Protein AF-A0A1A8G693-F1 (afdb_monomer_lite)

Structure (mmCIF, N/CA/C/O backbone):
data_AF-A0A1A8G693-F1
#
_entry.id   AF-A0A1A8G693-F1
#
loop_
_atom_site.group_PDB
_atom_site.id
_atom_site.type_symbol
_atom_site.label_atom_id
_atom_site.label_alt_id
_atom_site.label_comp_id
_atom_site.label_asym_id
_atom_site.label_entity_id
_atom_site.label_seq_id
_atom_site.pdbx_PDB_ins_code
_atom_site.Cartn_x
_atom_site.Cartn_y
_atom_site.Cartn_z
_atom_site.occupancy
_atom_site.B_iso_or_equiv
_atom_site.auth_seq_id
_atom_site.auth_comp_id
_atom_site.auth_asym_id
_atom_site.auth_atom_id
_atom_site.pdbx_PDB_model_num
ATOM 1 N N . GLY A 1 1 ? -16.900 8.017 17.563 1.00 50.19 1 GL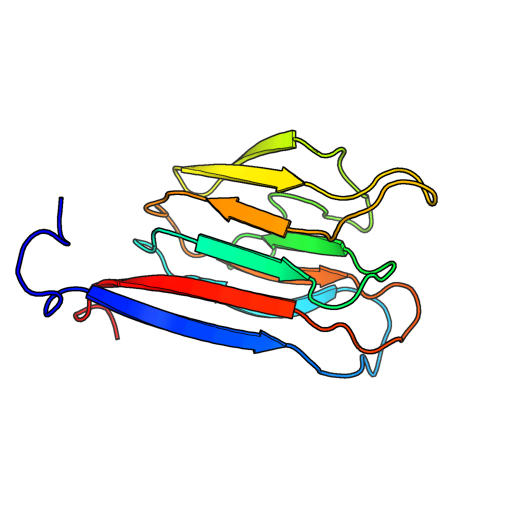Y A N 1
ATOM 2 C CA . GLY A 1 1 ? -15.432 7.900 17.548 1.00 50.19 1 GLY A CA 1
ATOM 3 C C . GLY A 1 1 ? -15.034 6.882 18.586 1.00 50.19 1 GLY A C 1
ATOM 4 O O . GLY A 1 1 ? -15.528 6.989 19.697 1.00 50.19 1 GLY A O 1
ATOM 5 N N . VAL A 1 2 ? -14.205 5.900 18.233 1.00 54.34 2 VAL A N 1
ATOM 6 C CA . VAL A 1 2 ? -13.768 4.840 19.166 1.00 54.34 2 VAL A CA 1
ATOM 7 C C . VAL A 1 2 ? -12.242 4.861 19.328 1.00 54.34 2 VAL A C 1
ATOM 9 O O . VAL A 1 2 ? -11.610 3.827 19.368 1.00 54.34 2 VAL A O 1
ATOM 12 N N . CYS A 1 3 ? -11.661 6.067 19.411 1.00 56.69 3 CYS A N 1
ATOM 13 C CA . CYS A 1 3 ? -10.331 6.333 19.989 1.00 56.69 3 CYS A CA 1
ATOM 14 C C . CYS A 1 3 ? -10.343 7.709 20.689 1.00 56.69 3 CYS A C 1
ATOM 16 O O . CYS A 1 3 ? -9.625 8.622 20.288 1.00 56.69 3 CYS A O 1
ATOM 18 N N . GLN A 1 4 ? -11.227 7.914 21.674 1.00 51.84 4 GLN A N 1
ATOM 19 C CA . GLN A 1 4 ? -11.337 9.181 22.431 1.00 51.84 4 GLN A CA 1
ATOM 20 C C . GLN A 1 4 ? -11.239 9.005 23.959 1.00 51.84 4 GLN A C 1
ATOM 22 O O . GLN A 1 4 ? -11.834 9.758 24.719 1.00 51.84 4 GLN A O 1
ATOM 27 N N . GLY A 1 5 ? -10.456 8.039 24.431 1.00 53.75 5 GLY A N 1
ATOM 28 C CA . GLY A 1 5 ? -10.089 7.927 25.843 1.00 53.75 5 GLY A CA 1
ATOM 29 C C . GLY A 1 5 ? -8.764 7.193 25.946 1.00 53.75 5 GLY A C 1
ATOM 30 O O . GLY A 1 5 ? -8.630 6.168 25.285 1.00 53.75 5 GLY A O 1
ATOM 31 N N . ASP A 1 6 ? -7.800 7.809 26.644 1.00 63.16 6 ASP A N 1
ATOM 32 C CA . ASP A 1 6 ? -6.485 7.326 27.128 1.00 63.16 6 ASP A CA 1
ATOM 33 C C . ASP A 1 6 ? -5.544 6.503 26.208 1.00 63.16 6 ASP A C 1
ATOM 35 O O . ASP A 1 6 ? -4.423 6.197 26.609 1.00 63.16 6 ASP A O 1
ATOM 39 N N . GLY A 1 7 ? -5.935 6.183 24.973 1.00 58.81 7 GLY A N 1
ATOM 40 C CA . GLY A 1 7 ? -5.161 5.340 24.059 1.00 58.81 7 GLY A CA 1
ATOM 41 C C . GLY A 1 7 ? -5.241 3.836 24.355 1.00 58.81 7 GLY A C 1
ATOM 42 O O . GLY A 1 7 ? -4.525 3.068 23.717 1.00 58.81 7 GLY A O 1
ATOM 43 N N . SER A 1 8 ? -6.096 3.382 25.281 1.00 64.06 8 SER A N 1
ATOM 44 C CA . SER A 1 8 ? -6.205 1.960 25.654 1.00 64.06 8 SER A CA 1
ATOM 45 C C . SER A 1 8 ? -6.979 1.095 24.652 1.00 64.06 8 SER A C 1
ATOM 47 O O . SER A 1 8 ? -6.670 -0.091 24.522 1.00 64.06 8 SER A O 1
ATOM 49 N N . SER A 1 9 ? -7.938 1.674 23.922 1.00 76.38 9 SER A N 1
ATOM 50 C CA . SER A 1 9 ? -8.890 0.970 23.037 1.00 76.38 9 SER A CA 1
ATOM 51 C C . SER A 1 9 ? -8.380 0.706 21.614 1.00 76.38 9 SER A C 1
ATOM 53 O O . SER A 1 9 ? -8.969 -0.088 20.879 1.00 76.38 9 SER A O 1
ATOM 55 N N . CYS A 1 10 ? -7.269 1.335 21.225 1.00 85.12 10 CYS A N 1
ATOM 56 C CA . CYS A 1 10 ? -6.736 1.297 19.866 1.00 85.12 10 CYS A CA 1
ATOM 57 C C . CYS A 1 10 ? -5.262 0.888 19.886 1.00 85.12 10 CYS A C 1
ATOM 59 O O . CYS A 1 10 ? -4.509 1.304 20.763 1.00 85.12 10 CYS A O 1
ATOM 61 N N . SER A 1 11 ? -4.832 0.094 18.908 1.00 88.44 11 SER A N 1
ATOM 62 C CA . SER A 1 11 ? -3.429 -0.297 18.747 1.00 88.44 11 SER A CA 1
ATOM 63 C C . SER A 1 11 ? -2.898 0.164 17.400 1.00 88.44 11 SER A C 1
ATOM 65 O O . SER A 1 11 ? -3.547 -0.000 16.368 1.00 88.44 11 SER A O 1
ATOM 67 N N . ARG A 1 12 ? -1.700 0.752 17.414 1.00 92.38 12 ARG A N 1
ATOM 68 C CA . ARG A 1 12 ? -0.972 1.150 16.210 1.00 92.38 12 ARG A CA 1
ATOM 69 C C . ARG A 1 12 ? -0.125 -0.025 15.733 1.00 92.38 12 ARG A C 1
ATOM 71 O O . ARG A 1 12 ? 0.784 -0.458 16.437 1.00 92.38 12 ARG A O 1
ATOM 78 N N . VAL A 1 13 ? -0.415 -0.526 14.540 1.00 95.88 13 VAL A N 1
ATOM 79 C CA . VAL A 1 13 ? 0.370 -1.566 13.877 1.00 95.88 13 VAL A CA 1
ATOM 80 C C . VAL A 1 13 ? 1.347 -0.888 12.931 1.00 95.88 13 VAL A C 1
ATOM 82 O O . VAL A 1 13 ? 0.950 -0.071 12.104 1.00 95.88 13 VAL A O 1
ATOM 85 N N . THR A 1 14 ? 2.628 -1.226 13.047 1.00 97.81 14 THR A N 1
ATOM 86 C CA . THR A 1 14 ? 3.684 -0.742 12.153 1.00 97.81 14 THR A CA 1
ATOM 87 C C . THR A 1 14 ? 4.479 -1.915 11.612 1.00 97.81 14 THR A C 1
ATOM 89 O O . THR A 1 14 ? 4.591 -2.964 12.248 1.00 97.81 14 THR A O 1
ATOM 92 N N . GLY A 1 15 ? 5.055 -1.745 10.431 1.00 97.81 15 GLY A N 1
ATOM 93 C CA . GLY A 1 15 ? 5.963 -2.730 9.873 1.00 97.81 15 GLY A CA 1
ATOM 94 C C . GLY A 1 15 ? 6.709 -2.211 8.660 1.00 97.81 15 GLY A C 1
ATOM 95 O O . GLY A 1 15 ? 6.532 -1.078 8.204 1.00 97.81 15 GLY A O 1
ATOM 96 N N . ASN A 1 16 ? 7.595 -3.055 8.144 1.00 96.69 16 ASN A N 1
ATOM 97 C CA . ASN A 1 16 ? 8.348 -2.757 6.942 1.00 96.69 16 ASN A CA 1
ATOM 98 C C . ASN A 1 16 ? 8.480 -3.986 6.048 1.00 96.69 16 ASN A C 1
ATOM 100 O O . ASN A 1 16 ? 8.474 -5.127 6.506 1.00 96.69 16 ASN A O 1
ATOM 104 N N . PHE A 1 17 ? 8.631 -3.716 4.760 1.00 94.75 17 PHE A N 1
ATOM 105 C CA . PHE A 1 17 ? 8.915 -4.692 3.731 1.00 94.75 17 PHE A CA 1
ATOM 106 C C . PHE A 1 17 ? 10.230 -4.324 3.057 1.00 94.75 17 PHE A C 1
ATOM 108 O O . PHE A 1 17 ? 10.355 -3.271 2.427 1.00 94.75 17 PHE A O 1
ATOM 115 N N . ARG A 1 18 ? 11.221 -5.204 3.224 1.00 91.69 18 ARG A N 1
ATOM 116 C CA . ARG A 1 18 ? 12.568 -5.067 2.658 1.00 91.69 18 ARG A CA 1
ATOM 117 C C . ARG A 1 18 ? 13.102 -6.410 2.166 1.00 91.69 18 ARG A C 1
ATOM 119 O O . ARG A 1 18 ? 14.205 -6.826 2.514 1.00 91.69 18 ARG A O 1
ATOM 126 N N . ARG A 1 19 ? 12.279 -7.135 1.409 1.00 82.88 19 ARG A N 1
ATOM 127 C CA . ARG A 1 19 ? 12.634 -8.447 0.857 1.00 82.88 19 ARG A CA 1
ATOM 128 C C . ARG A 1 19 ? 13.025 -8.287 -0.605 1.00 82.88 19 ARG A C 1
ATOM 130 O O . ARG A 1 19 ? 12.317 -7.631 -1.359 1.00 82.88 19 ARG A O 1
ATOM 137 N N . GLY A 1 20 ? 14.178 -8.840 -0.987 1.00 68.31 20 GLY A N 1
ATOM 138 C CA . GLY A 1 20 ? 14.547 -8.949 -2.398 1.00 68.31 20 GLY A CA 1
ATOM 139 C C . GLY A 1 20 ? 13.575 -9.891 -3.096 1.00 68.31 20 GLY A C 1
ATOM 140 O O . GLY A 1 20 ? 13.244 -10.942 -2.546 1.00 68.31 20 GLY A O 1
ATOM 141 N N . ALA A 1 21 ? 13.089 -9.498 -4.267 1.00 63.88 21 ALA A N 1
ATOM 142 C CA . ALA A 1 21 ? 12.191 -10.341 -5.029 1.00 63.88 21 ALA A CA 1
ATOM 143 C C . ALA A 1 21 ? 13.011 -11.473 -5.670 1.00 63.88 21 ALA A C 1
ATOM 145 O O . ALA A 1 21 ? 13.960 -11.216 -6.406 1.00 63.88 21 ALA A O 1
ATOM 146 N N . SER A 1 22 ? 12.672 -12.731 -5.375 1.00 65.81 22 SER A N 1
ATOM 147 C CA . SER A 1 22 ? 13.226 -13.883 -6.103 1.00 65.81 22 SER A CA 1
ATOM 148 C C . SER A 1 22 ? 12.686 -13.961 -7.537 1.00 65.81 22 SER A C 1
ATOM 150 O O . SER A 1 22 ? 13.275 -14.629 -8.381 1.00 65.81 22 SER A O 1
ATOM 152 N N . THR A 1 23 ? 11.572 -13.271 -7.810 1.00 71.31 23 THR A N 1
ATOM 153 C CA . THR A 1 23 ? 10.877 -13.199 -9.101 1.00 71.31 23 THR A CA 1
ATOM 154 C C . THR A 1 23 ? 10.301 -11.797 -9.314 1.00 71.31 23 THR A C 1
ATOM 156 O O . THR A 1 23 ? 9.926 -11.129 -8.354 1.00 71.31 23 THR A O 1
ATOM 159 N N . LEU A 1 24 ? 10.244 -11.333 -10.566 1.00 87.75 24 LEU A N 1
ATOM 160 C CA . LEU A 1 24 ? 9.588 -10.067 -10.917 1.00 87.75 24 LEU A CA 1
ATOM 161 C C . LEU A 1 24 ? 8.066 -10.195 -10.771 1.00 87.75 24 LEU A C 1
ATOM 163 O O . LEU A 1 24 ? 7.506 -11.255 -11.046 1.00 87.75 24 LEU A O 1
ATOM 167 N N . GLY A 1 25 ? 7.390 -9.105 -10.401 1.00 91.88 25 GLY A N 1
ATOM 168 C CA . GLY A 1 25 ? 5.932 -9.070 -10.278 1.00 91.88 25 GLY A CA 1
ATOM 169 C C . GLY A 1 25 ? 5.436 -8.596 -8.915 1.00 91.88 25 GLY A C 1
ATOM 170 O O . GLY A 1 25 ? 6.145 -7.899 -8.190 1.00 91.88 25 GLY A O 1
ATOM 171 N N . TYR A 1 26 ? 4.187 -8.931 -8.590 1.00 94.12 26 TYR A N 1
ATOM 172 C CA . TYR A 1 26 ? 3.554 -8.513 -7.343 1.00 94.12 26 TYR A CA 1
ATOM 173 C C . TYR A 1 26 ? 4.032 -9.362 -6.166 1.00 94.12 26 TYR A C 1
ATOM 175 O O . TYR A 1 26 ? 3.925 -10.585 -6.173 1.00 94.12 26 TYR A O 1
ATOM 183 N N . SER A 1 27 ? 4.519 -8.692 -5.128 1.00 93.69 27 SER A N 1
ATOM 184 C CA . SER A 1 27 ? 4.840 -9.285 -3.835 1.00 93.69 27 SER A CA 1
ATOM 185 C C . SER A 1 27 ? 3.893 -8.752 -2.770 1.00 93.69 27 SER A C 1
ATOM 187 O O . SER A 1 27 ? 3.682 -7.544 -2.668 1.00 93.69 27 SER A O 1
ATOM 189 N N . PHE A 1 28 ? 3.343 -9.651 -1.959 1.00 95.31 28 PHE A N 1
ATOM 190 C CA . PHE A 1 28 ? 2.503 -9.295 -0.821 1.00 95.31 28 PHE A CA 1
ATOM 191 C C . PHE A 1 28 ? 3.326 -8.605 0.276 1.00 95.31 28 PHE A C 1
ATOM 193 O O . PHE A 1 28 ? 4.373 -9.114 0.683 1.00 95.31 28 PHE A O 1
ATOM 200 N N . ILE A 1 29 ? 2.840 -7.461 0.762 1.00 96.19 29 ILE A N 1
ATOM 201 C CA . ILE A 1 29 ? 3.460 -6.692 1.849 1.00 96.19 29 ILE A CA 1
ATOM 202 C C . ILE A 1 29 ? 2.777 -7.009 3.170 1.00 96.19 29 ILE A C 1
ATOM 204 O O . ILE A 1 29 ? 3.427 -7.436 4.122 1.00 96.19 29 ILE A O 1
ATOM 208 N N . THR A 1 30 ? 1.476 -6.742 3.238 1.00 97.88 30 THR A N 1
ATOM 209 C CA . THR A 1 30 ? 0.673 -6.887 4.450 1.00 97.88 30 THR A CA 1
ATOM 210 C C . THR A 1 30 ? -0.810 -6.884 4.097 1.00 97.88 30 THR A C 1
ATOM 212 O O . THR A 1 30 ? -1.205 -6.357 3.054 1.00 97.88 30 THR A O 1
ATOM 215 N N . GLN A 1 31 ? -1.624 -7.445 4.985 1.00 98.44 31 GLN A N 1
ATOM 216 C CA . GLN A 1 31 ? -3.071 -7.297 4.956 1.00 98.44 31 GLN A CA 1
ATOM 217 C C . GLN A 1 31 ? -3.460 -6.279 6.026 1.00 98.44 31 GLN A C 1
ATOM 219 O O . GLN A 1 31 ? -2.975 -6.351 7.157 1.00 98.44 31 GLN A O 1
ATOM 224 N N . ILE A 1 32 ? -4.313 -5.329 5.657 1.00 98.31 32 ILE A N 1
ATOM 225 C CA . ILE A 1 32 ? -4.890 -4.355 6.579 1.00 98.31 32 ILE A CA 1
ATOM 226 C C . ILE A 1 32 ? -6.334 -4.799 6.843 1.00 98.31 32 ILE A C 1
ATOM 228 O O . ILE A 1 32 ? -7.109 -4.884 5.886 1.00 98.31 32 ILE A O 1
ATOM 232 N N . PRO A 1 33 ? -6.691 -5.137 8.094 1.00 97.06 33 PRO A N 1
ATOM 233 C CA . PRO A 1 33 ? -7.999 -5.695 8.410 1.00 97.06 33 PRO A CA 1
ATOM 234 C C . PRO A 1 33 ? -9.117 -4.654 8.285 1.00 97.06 33 PRO A C 1
ATOM 236 O O . PRO A 1 33 ? -8.878 -3.443 8.361 1.00 97.06 33 PRO A O 1
ATOM 239 N N . GLU A 1 34 ? -10.347 -5.142 8.135 1.00 96.44 34 GLU A N 1
ATOM 240 C CA . GLU A 1 34 ? -11.567 -4.340 8.261 1.00 96.44 34 GLU A CA 1
ATOM 241 C C . GLU A 1 34 ? -11.561 -3.528 9.568 1.00 96.44 34 GLU A C 1
ATOM 243 O O . GLU A 1 34 ? -10.961 -3.918 10.570 1.00 96.44 34 GLU A O 1
ATOM 248 N N . GLY A 1 35 ? -12.182 -2.351 9.548 1.00 94.62 35 GLY A N 1
ATOM 249 C CA . GLY A 1 35 ? -12.229 -1.438 10.685 1.00 94.62 35 GLY A CA 1
ATOM 250 C C . GLY A 1 35 ? -10.956 -0.615 10.882 1.00 94.62 35 GLY A C 1
ATOM 251 O O . GLY A 1 35 ? -10.988 0.340 11.653 1.00 94.62 35 GLY A O 1
ATOM 252 N N . SER A 1 36 ? -9.860 -0.907 10.172 1.00 95.75 36 SER A N 1
ATOM 253 C CA . SER A 1 36 ? -8.613 -0.141 10.302 1.00 95.75 36 SER A CA 1
ATOM 254 C C . SER A 1 36 ? -8.758 1.312 9.843 1.00 95.75 36 SER A C 1
ATOM 256 O O . SER A 1 36 ? -9.415 1.594 8.840 1.00 95.75 36 SER A O 1
ATOM 258 N N . TRP A 1 37 ? -8.076 2.241 10.514 1.00 94.81 37 TRP A N 1
ATOM 259 C CA . TRP A 1 37 ? -8.022 3.664 10.144 1.00 94.81 37 TRP A CA 1
ATOM 260 C C . TRP A 1 37 ? -6.604 4.237 10.256 1.00 94.81 37 TRP A C 1
ATOM 262 O O . TRP A 1 37 ? -5.686 3.580 10.749 1.00 94.81 37 TRP A O 1
ATOM 272 N N . ASP A 1 38 ? -6.431 5.487 9.807 1.00 96.50 38 ASP A N 1
ATOM 273 C CA . ASP A 1 38 ? -5.135 6.194 9.777 1.00 96.50 38 ASP A CA 1
ATOM 274 C C . ASP A 1 38 ? -4.037 5.371 9.077 1.00 96.50 38 ASP A C 1
ATOM 276 O O . ASP A 1 38 ? -2.975 5.095 9.630 1.00 96.50 38 ASP A O 1
ATOM 280 N N . ILE A 1 39 ? -4.348 4.926 7.858 1.00 98.62 39 ILE A N 1
ATOM 281 C CA . ILE A 1 39 ? -3.523 4.021 7.058 1.00 98.62 39 ILE A CA 1
ATOM 282 C C . ILE A 1 39 ? -2.485 4.825 6.284 1.00 98.62 39 ILE A C 1
ATOM 284 O O . ILE A 1 39 ? -2.824 5.792 5.594 1.00 98.62 39 ILE A O 1
ATOM 288 N N . GLN A 1 40 ? -1.231 4.386 6.342 1.00 98.75 40 GLN A N 1
ATOM 289 C CA . GLN A 1 40 ? -0.115 4.957 5.600 1.00 98.75 40 GLN A CA 1
ATOM 290 C C . GLN A 1 40 ? 0.791 3.846 5.073 1.00 98.75 40 GLN A C 1
ATOM 292 O O . GLN A 1 40 ? 1.265 3.007 5.832 1.00 98.75 40 GLN A O 1
ATOM 297 N N . ILE A 1 41 ? 1.076 3.864 3.774 1.00 98.62 41 ILE A N 1
ATOM 298 C CA . ILE A 1 41 ? 2.050 2.997 3.111 1.00 98.62 41 ILE A CA 1
ATOM 299 C C . ILE A 1 41 ? 2.995 3.895 2.325 1.00 98.62 41 ILE A C 1
ATOM 301 O O . ILE A 1 41 ? 2.552 4.667 1.478 1.00 98.62 41 ILE A O 1
ATOM 305 N N . ILE A 1 42 ? 4.289 3.835 2.631 1.00 98.00 42 ILE A N 1
ATOM 306 C CA . ILE A 1 42 ? 5.277 4.795 2.132 1.00 98.00 42 ILE A CA 1
ATOM 307 C C . ILE A 1 42 ? 6.508 4.053 1.620 1.00 98.00 42 ILE A C 1
ATOM 309 O O . ILE A 1 42 ? 7.132 3.285 2.358 1.00 98.00 42 ILE A O 1
ATOM 313 N N . GLU A 1 43 ? 6.900 4.341 0.382 1.00 95.56 43 GLU A N 1
ATOM 314 C CA . GLU A 1 43 ? 8.204 3.972 -0.157 1.00 95.56 43 GLU A CA 1
ATOM 315 C C . GLU A 1 43 ? 9.304 4.787 0.541 1.00 95.56 43 GLU A C 1
ATOM 317 O O . GLU A 1 43 ? 9.280 6.009 0.577 1.00 95.56 43 GLU A O 1
ATOM 322 N N . ARG A 1 44 ? 10.314 4.126 1.101 1.00 94.75 44 ARG A N 1
ATOM 323 C CA . ARG A 1 44 ? 11.426 4.773 1.817 1.00 94.75 44 ARG A CA 1
ATOM 324 C C . ARG A 1 44 ? 12.683 4.944 0.976 1.00 94.75 44 ARG A C 1
ATOM 326 O O . ARG A 1 44 ? 13.624 5.604 1.411 1.00 94.75 44 ARG A O 1
ATOM 333 N N . LYS A 1 45 ? 12.719 4.352 -0.214 1.00 88.69 45 LYS A N 1
ATOM 334 C CA . LYS A 1 45 ? 13.820 4.481 -1.167 1.00 88.69 45 LYS A CA 1
ATOM 335 C C . LYS A 1 45 ? 13.244 4.547 -2.574 1.00 88.69 45 LYS A C 1
ATOM 337 O O . LYS A 1 45 ? 12.718 3.539 -3.023 1.00 88.69 45 LYS A O 1
ATOM 342 N N . LYS A 1 46 ? 13.417 5.692 -3.250 1.00 86.44 46 LYS A N 1
ATOM 343 C CA . LYS A 1 46 ? 12.949 5.914 -4.628 1.00 86.44 46 LYS A CA 1
ATOM 344 C C . LYS A 1 46 ? 13.328 4.726 -5.513 1.00 86.44 46 LYS A C 1
ATOM 346 O O . LYS A 1 46 ? 14.510 4.381 -5.633 1.00 86.44 46 LYS A O 1
ATOM 351 N N . SER A 1 47 ? 12.325 4.113 -6.118 1.00 86.00 47 SER A N 1
ATOM 352 C CA . SER A 1 47 ? 12.473 2.959 -6.990 1.00 86.00 47 SER A CA 1
ATOM 353 C C . SER A 1 47 ? 11.494 3.030 -8.166 1.00 86.00 47 SER A C 1
ATOM 355 O O . SER A 1 47 ? 10.700 3.962 -8.303 1.00 86.00 47 SER A O 1
ATOM 357 N N . ALA A 1 48 ? 11.600 2.051 -9.064 1.00 86.44 48 ALA A N 1
ATOM 358 C CA . ALA A 1 48 ? 10.616 1.849 -10.123 1.00 86.44 48 ALA A CA 1
ATOM 359 C C . ALA A 1 48 ? 9.430 0.998 -9.642 1.00 86.44 48 ALA A C 1
ATOM 361 O O . ALA A 1 48 ? 8.503 0.770 -10.407 1.00 86.44 48 ALA A O 1
ATOM 362 N N . ASP A 1 49 ? 9.453 0.508 -8.403 1.00 90.00 49 ASP A N 1
ATOM 363 C CA . ASP A 1 49 ? 8.422 -0.389 -7.897 1.00 90.00 49 ASP A CA 1
ATOM 364 C C . ASP A 1 49 ? 7.132 0.379 -7.637 1.00 90.00 49 ASP A C 1
ATOM 366 O O . ASP A 1 49 ? 7.192 1.570 -7.344 1.00 90.00 49 ASP A O 1
ATOM 370 N N . VAL A 1 50 ? 5.986 -0.286 -7.784 1.00 94.56 50 VAL A N 1
ATOM 371 C CA . VAL A 1 50 ? 4.657 0.341 -7.710 1.00 94.56 50 VAL A CA 1
ATOM 372 C C . VAL A 1 50 ? 3.829 -0.293 -6.601 1.00 94.56 50 VAL A C 1
ATOM 374 O O . VAL A 1 50 ? 3.644 -1.510 -6.583 1.00 94.56 50 VAL A O 1
ATOM 377 N N . LEU A 1 51 ? 3.306 0.520 -5.686 1.00 97.06 51 LEU A N 1
ATOM 378 C CA . LEU A 1 51 ? 2.354 0.076 -4.669 1.00 97.06 51 LEU A CA 1
ATOM 379 C C . LEU A 1 51 ? 1.007 -0.263 -5.308 1.00 97.06 51 LEU A C 1
ATOM 381 O O . LEU A 1 51 ? 0.482 0.509 -6.106 1.00 97.06 51 LEU A O 1
ATOM 385 N N . ALA A 1 52 ? 0.413 -1.382 -4.911 1.00 97.81 52 ALA A N 1
ATOM 386 C CA . ALA A 1 52 ? -0.899 -1.811 -5.383 1.00 97.81 52 ALA A CA 1
ATOM 387 C C . ALA A 1 52 ? -1.806 -2.231 -4.228 1.00 97.81 52 ALA A C 1
ATOM 389 O O . ALA A 1 52 ? -1.336 -2.624 -3.156 1.00 97.81 52 ALA A O 1
ATOM 390 N N . VAL A 1 53 ? -3.114 -2.134 -4.466 1.00 98.50 53 VAL A N 1
ATOM 391 C CA . VAL A 1 53 ? -4.151 -2.431 -3.473 1.00 98.50 53 VAL A CA 1
ATOM 392 C C . VAL A 1 53 ? -5.149 -3.407 -4.073 1.00 98.50 53 VAL A C 1
ATOM 394 O O . VAL A 1 53 ? -5.679 -3.160 -5.159 1.00 98.50 53 VAL A O 1
ATOM 397 N N . THR A 1 54 ? -5.426 -4.495 -3.359 1.00 98.62 54 THR A N 1
ATOM 398 C CA . THR A 1 54 ? -6.459 -5.471 -3.729 1.00 98.62 54 THR A CA 1
ATOM 399 C C . THR A 1 54 ? -7.410 -5.718 -2.567 1.00 98.62 54 THR A C 1
ATOM 401 O O . THR A 1 54 ? -7.090 -5.428 -1.412 1.00 98.62 54 THR A O 1
ATOM 404 N N . ASP A 1 55 ? -8.553 -6.327 -2.855 1.00 98.00 55 ASP A N 1
ATOM 405 C CA . ASP A 1 55 ? -9.317 -7.045 -1.837 1.00 98.00 55 ASP A CA 1
ATOM 406 C C . ASP A 1 55 ? -8.586 -8.330 -1.384 1.00 98.00 55 ASP A C 1
ATOM 408 O O . ASP A 1 55 ? -7.483 -8.651 -1.851 1.00 98.00 55 ASP A O 1
ATOM 412 N N . GLN A 1 56 ? -9.199 -9.083 -0.465 1.00 96.75 56 GLN A N 1
ATOM 413 C CA . GLN A 1 56 ? -8.654 -10.358 0.015 1.00 96.75 56 GLN A CA 1
ATOM 414 C C . GLN A 1 56 ? -8.615 -11.461 -1.056 1.00 96.75 56 GLN A C 1
ATOM 416 O O . GLN A 1 56 ? -7.777 -12.355 -0.956 1.00 96.75 56 GLN A O 1
ATOM 421 N N . ALA A 1 57 ? -9.481 -11.396 -2.072 1.00 96.88 57 ALA A N 1
ATOM 422 C CA . ALA A 1 57 ? -9.542 -12.361 -3.169 1.00 96.88 57 ALA A CA 1
ATOM 423 C C . ALA A 1 57 ? -8.517 -12.074 -4.286 1.00 96.88 57 ALA A C 1
ATOM 425 O O . ALA A 1 57 ? -8.332 -12.901 -5.176 1.00 96.88 57 ALA A O 1
ATOM 426 N N . GLY A 1 58 ? -7.828 -10.929 -4.230 1.00 96.38 58 GLY A N 1
ATOM 427 C CA . GLY A 1 58 ? -6.834 -10.510 -5.217 1.00 96.38 58 GLY A CA 1
ATOM 428 C C . GLY A 1 58 ? -7.399 -9.649 -6.350 1.00 96.38 58 GLY A C 1
ATOM 429 O O . GLY A 1 58 ? -6.682 -9.376 -7.313 1.00 96.38 58 GLY A O 1
ATOM 430 N N . ASN A 1 59 ? -8.647 -9.184 -6.250 1.00 97.62 59 ASN A N 1
ATOM 431 C CA . ASN A 1 59 ? -9.195 -8.219 -7.197 1.00 97.62 59 ASN A CA 1
ATOM 432 C C . ASN A 1 59 ? -8.599 -6.839 -6.911 1.00 97.62 59 ASN A C 1
ATOM 434 O O . ASN A 1 59 ? -8.663 -6.335 -5.788 1.00 97.62 59 ASN A O 1
ATOM 438 N N . PHE A 1 60 ? -7.998 -6.223 -7.928 1.00 97.88 60 PHE A N 1
ATOM 439 C CA . PHE A 1 60 ? -7.325 -4.938 -7.778 1.00 97.88 60 PHE A CA 1
ATOM 440 C C . PHE A 1 60 ? -8.320 -3.788 -7.642 1.00 97.88 60 PHE A C 1
ATOM 442 O O . PHE A 1 60 ? -9.177 -3.590 -8.500 1.00 97.88 60 PHE A O 1
ATOM 449 N N . PHE A 1 61 ? -8.122 -2.979 -6.605 1.00 97.44 61 PHE A N 1
ATOM 450 C CA . PHE A 1 61 ? -8.699 -1.643 -6.510 1.00 97.44 61 PHE A CA 1
ATOM 451 C C . PHE A 1 61 ? -7.840 -0.608 -7.239 1.00 97.44 61 PHE A C 1
ATOM 453 O O . PHE A 1 61 ? -8.375 0.363 -7.766 1.00 97.44 61 PHE A O 1
ATOM 460 N N . PHE A 1 62 ? -6.513 -0.790 -7.238 1.00 97.31 62 PHE A N 1
ATOM 461 C CA . PHE A 1 62 ? -5.576 0.194 -7.779 1.00 97.31 62 PHE A CA 1
ATOM 462 C C . PHE A 1 62 ? -4.235 -0.431 -8.187 1.00 97.31 62 PHE A C 1
ATOM 464 O O . PHE A 1 62 ? -3.748 -1.334 -7.498 1.00 97.31 62 PHE A O 1
ATOM 471 N N . ASN A 1 63 ? -3.622 0.081 -9.262 1.00 96.62 63 ASN A N 1
ATOM 472 C CA . ASN A 1 63 ? -2.339 -0.365 -9.824 1.00 96.62 63 ASN A CA 1
ATOM 473 C C . ASN A 1 63 ? -2.292 -1.879 -10.104 1.00 96.62 63 ASN A C 1
ATOM 475 O O . ASN A 1 63 ? -1.357 -2.590 -9.716 1.00 96.62 63 ASN A O 1
ATOM 479 N N . GLY A 1 64 ? -3.337 -2.382 -10.762 1.00 94.00 64 GLY A N 1
ATOM 480 C CA . GLY A 1 64 ? -3.515 -3.793 -11.103 1.00 94.00 64 GLY A CA 1
ATOM 481 C C . GLY A 1 64 ? -3.121 -4.166 -12.525 1.00 94.00 64 GLY A C 1
ATOM 482 O O . GLY A 1 64 ? -2.901 -3.312 -13.379 1.00 94.00 64 GLY A O 1
ATOM 483 N N . ALA A 1 65 ? -3.064 -5.475 -12.790 1.00 89.88 65 ALA A N 1
ATOM 484 C CA . ALA A 1 65 ? -2.819 -6.031 -14.125 1.00 89.88 65 ALA A CA 1
ATOM 485 C C . ALA A 1 65 ? -1.571 -5.457 -14.832 1.00 89.88 65 ALA A C 1
ATOM 487 O O . ALA A 1 65 ? -1.567 -5.307 -16.055 1.00 89.88 65 ALA A O 1
ATOM 488 N N . TYR A 1 66 ? -0.522 -5.133 -14.065 1.00 89.31 66 TYR A N 1
ATOM 489 C CA . TYR A 1 66 ? 0.721 -4.535 -14.568 1.00 89.31 66 TYR A CA 1
ATOM 490 C C . TYR A 1 66 ? 0.511 -3.196 -15.293 1.00 89.31 66 TYR A C 1
ATOM 492 O O . TYR A 1 66 ? 1.258 -2.839 -16.206 1.00 89.31 66 TYR A O 1
ATOM 500 N N . LYS A 1 67 ? -0.520 -2.447 -14.890 1.00 91.56 67 LYS A N 1
ATOM 501 C CA . LYS A 1 67 ? -0.804 -1.095 -15.369 1.00 91.56 67 LYS A CA 1
ATOM 502 C C . LYS A 1 67 ? -0.655 -0.106 -14.219 1.00 91.56 67 LYS A C 1
ATOM 504 O O . LYS A 1 67 ? -1.143 -0.342 -13.117 1.00 91.56 67 LYS A O 1
ATOM 509 N N . LEU A 1 68 ? 0.048 0.989 -14.498 1.00 93.00 68 LEU A N 1
ATOM 510 C CA . LEU A 1 68 ? 0.211 2.107 -13.577 1.00 93.00 68 LEU A CA 1
ATOM 511 C C . LEU A 1 68 ? -0.944 3.088 -13.779 1.00 93.00 68 LEU A C 1
ATOM 513 O O . LEU A 1 68 ? -1.071 3.693 -14.845 1.00 93.00 68 LEU A O 1
ATOM 517 N N . ASP A 1 69 ? -1.755 3.261 -12.746 1.00 94.88 69 ASP A N 1
ATOM 518 C CA . ASP A 1 69 ? -2.772 4.298 -12.697 1.00 94.88 69 ASP A CA 1
ATOM 519 C C . ASP A 1 69 ? -2.128 5.661 -12.401 1.00 94.88 69 ASP A C 1
ATOM 521 O O . ASP A 1 69 ? -1.129 5.775 -11.680 1.00 94.88 69 ASP A O 1
ATOM 525 N N . SER A 1 70 ? -2.716 6.729 -12.945 1.00 95.06 70 SER A N 1
ATOM 526 C CA . SER A 1 70 ? -2.254 8.090 -12.652 1.00 95.06 70 SER A CA 1
ATOM 527 C C . SER A 1 70 ? -2.476 8.441 -11.171 1.00 95.06 70 SER A C 1
ATOM 529 O O . SER A 1 7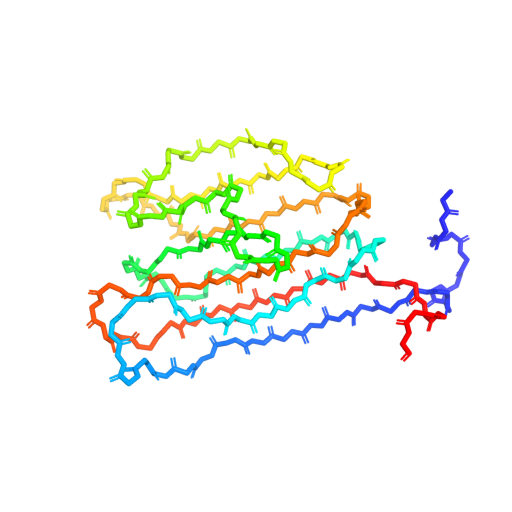0 ? -3.494 8.041 -10.599 1.00 95.06 70 SER A O 1
ATOM 531 N N . PRO A 1 71 ? -1.578 9.220 -10.535 1.00 96.56 71 PRO A N 1
ATOM 532 C CA . PRO A 1 71 ? -1.754 9.714 -9.172 1.00 96.56 71 PRO A CA 1
ATOM 533 C C . PRO A 1 71 ? -3.117 10.380 -8.947 1.00 96.56 71 PRO A C 1
ATOM 535 O O . PRO A 1 71 ? -3.408 11.426 -9.521 1.00 96.56 71 PRO A O 1
ATOM 538 N N . GLN A 1 72 ? -3.947 9.798 -8.079 1.00 97.88 72 GLN A N 1
ATOM 539 C CA . GLN A 1 72 ? -5.308 10.278 -7.836 1.00 97.88 72 GLN A CA 1
ATOM 540 C C . GLN A 1 72 ? -5.819 9.924 -6.438 1.00 97.88 72 GLN A C 1
ATOM 542 O O . GLN A 1 72 ? -5.148 9.256 -5.646 1.00 97.88 72 GLN A O 1
ATOM 547 N N . ASN A 1 73 ? -7.006 10.432 -6.112 1.00 98.50 73 ASN A N 1
ATOM 548 C CA . ASN A 1 73 ? -7.793 9.903 -5.007 1.00 98.50 73 ASN A CA 1
ATOM 549 C C . ASN A 1 73 ? -8.783 8.887 -5.580 1.00 98.50 73 ASN A C 1
ATOM 551 O O . ASN A 1 73 ? -9.371 9.155 -6.624 1.00 98.50 73 ASN A O 1
ATOM 555 N N . PHE A 1 74 ? -8.980 7.758 -4.910 1.00 98.06 74 PHE A N 1
ATOM 556 C CA . PHE A 1 74 ? -9.903 6.718 -5.360 1.00 98.06 74 PHE A CA 1
ATOM 557 C C . PHE A 1 74 ? -10.700 6.149 -4.187 1.00 98.06 74 PHE A C 1
ATOM 559 O O . PHE A 1 74 ? -10.247 6.174 -3.042 1.00 98.06 74 PHE A O 1
ATOM 566 N N . HIS A 1 75 ? -11.903 5.661 -4.481 1.00 98.19 75 HIS A N 1
ATOM 567 C CA . HIS A 1 75 ? -12.772 5.015 -3.503 1.00 98.19 75 HIS A CA 1
ATOM 568 C C . HIS A 1 75 ? -12.509 3.510 -3.495 1.00 98.19 75 HIS A C 1
ATOM 570 O O . HIS A 1 75 ? -12.543 2.876 -4.547 1.00 98.19 75 HIS A O 1
ATOM 576 N N . ALA A 1 76 ? -12.258 2.949 -2.316 1.00 98.00 76 ALA A N 1
ATOM 577 C CA . ALA A 1 76 ? -12.112 1.512 -2.107 1.00 98.00 76 ALA A CA 1
ATOM 578 C C . ALA A 1 76 ? -12.383 1.181 -0.636 1.00 98.00 76 ALA A C 1
ATOM 580 O O . ALA A 1 76 ? -12.106 2.013 0.229 1.00 98.00 76 ALA A O 1
ATOM 581 N N . ALA A 1 77 ? -12.902 -0.019 -0.365 1.00 98.06 77 ALA A N 1
ATOM 582 C CA . ALA A 1 77 ? -13.132 -0.535 0.989 1.00 98.06 77 ALA A CA 1
ATOM 583 C C . ALA A 1 77 ? -13.741 0.511 1.952 1.00 98.06 77 ALA A C 1
ATOM 585 O O . ALA A 1 77 ? -13.191 0.795 3.018 1.00 98.06 77 ALA A O 1
ATOM 586 N N . GLY A 1 78 ? -14.829 1.163 1.526 1.00 97.69 78 GLY A N 1
ATOM 587 C CA . GLY A 1 78 ? -15.590 2.098 2.361 1.00 97.69 78 GLY A CA 1
ATOM 588 C C . GLY A 1 78 ? -14.950 3.466 2.607 1.00 97.69 78 GLY A C 1
ATOM 589 O O . GLY A 1 78 ? -15.542 4.301 3.290 1.00 97.69 78 GLY A O 1
ATOM 590 N N . THR A 1 79 ? -13.767 3.750 2.052 1.00 98.31 79 THR A N 1
ATOM 591 C CA . THR A 1 79 ? -13.053 5.012 2.296 1.00 98.31 79 THR A CA 1
ATOM 592 C C . THR A 1 79 ? -12.387 5.579 1.039 1.00 98.31 79 THR A C 1
ATOM 594 O O . THR A 1 79 ? -12.458 5.015 -0.055 1.00 98.31 79 THR A O 1
ATOM 597 N N . ILE A 1 80 ? -11.759 6.747 1.189 1.00 98.62 80 ILE A N 1
ATOM 598 C CA . ILE A 1 80 ? -10.993 7.410 0.133 1.00 98.62 80 ILE A CA 1
ATOM 599 C C . ILE A 1 80 ? -9.508 7.194 0.392 1.00 98.62 80 ILE A C 1
ATOM 601 O O . ILE A 1 80 ? -8.962 7.625 1.413 1.00 98.62 80 ILE A O 1
ATOM 605 N N . PHE A 1 81 ? -8.849 6.591 -0.587 1.00 98.75 81 PHE A N 1
ATOM 606 C CA . PHE A 1 81 ? -7.405 6.475 -0.652 1.00 98.75 81 PHE A CA 1
ATOM 607 C C . PHE A 1 81 ? -6.830 7.633 -1.460 1.00 98.75 81 PHE A C 1
ATOM 609 O O . PHE A 1 81 ? -7.349 8.006 -2.510 1.00 98.75 81 PHE A O 1
ATOM 616 N N . LYS A 1 82 ? -5.722 8.194 -0.983 1.00 98.75 82 LYS A N 1
ATOM 617 C CA . LYS A 1 82 ? -4.885 9.142 -1.712 1.00 98.75 82 LYS A CA 1
ATOM 618 C C . LYS A 1 82 ? -3.610 8.422 -2.126 1.00 98.75 82 LYS A C 1
ATOM 620 O O . LYS A 1 82 ? -2.789 8.096 -1.272 1.00 98.75 82 LYS A O 1
ATOM 625 N N . TYR A 1 83 ? -3.430 8.245 -3.429 1.00 98.38 83 TYR A N 1
ATOM 626 C CA . TYR A 1 83 ? -2.206 7.712 -4.014 1.00 98.38 83 TYR A CA 1
ATOM 627 C C . TYR A 1 83 ? -1.411 8.824 -4.688 1.00 98.38 83 TYR A C 1
ATOM 629 O O . TYR A 1 83 ? -1.952 9.583 -5.498 1.00 98.38 83 TYR A O 1
ATOM 637 N N . ARG A 1 84 ? -0.128 8.953 -4.355 1.00 96.56 84 ARG A N 1
ATOM 638 C CA . ARG A 1 84 ? 0.775 9.896 -5.018 1.00 96.56 84 ARG A CA 1
ATOM 639 C C . ARG A 1 84 ? 2.101 9.226 -5.319 1.00 96.56 84 ARG A C 1
ATOM 641 O O . ARG A 1 84 ? 2.610 8.447 -4.521 1.00 96.56 84 ARG A O 1
ATOM 648 N N . ARG A 1 85 ? 2.657 9.586 -6.469 1.00 94.12 85 ARG A N 1
ATOM 649 C CA . ARG A 1 85 ? 3.943 9.123 -6.971 1.00 94.12 85 ARG A CA 1
ATOM 650 C C . ARG A 1 85 ? 4.530 10.215 -7.868 1.00 94.12 85 ARG A C 1
ATOM 652 O O . ARG A 1 85 ? 3.748 10.830 -8.593 1.00 94.12 85 ARG A O 1
ATOM 659 N N . PRO A 1 86 ? 5.855 10.434 -7.854 1.00 91.81 86 PRO A N 1
ATOM 660 C CA . PRO A 1 86 ? 6.528 11.173 -8.914 1.00 91.81 86 PRO A CA 1
ATOM 661 C C . PRO A 1 86 ? 6.272 10.530 -10.287 1.00 91.81 86 PRO A C 1
ATOM 663 O O . PRO A 1 86 ? 6.512 9.331 -10.451 1.00 91.81 86 PRO A O 1
ATOM 666 N N . MET A 1 87 ? 5.789 11.305 -11.257 1.00 87.62 87 MET A N 1
ATOM 667 C CA . MET A 1 87 ? 5.525 10.839 -12.631 1.00 87.62 87 MET A CA 1
ATOM 668 C C . MET A 1 87 ? 6.654 11.190 -13.602 1.00 87.62 87 MET A C 1
ATOM 670 O O . MET A 1 87 ? 6.746 10.596 -14.675 1.00 87.62 87 MET A O 1
ATOM 674 N N . ASP A 1 88 ? 7.533 12.107 -13.205 1.00 84.50 88 ASP A N 1
ATOM 675 C CA . ASP A 1 88 ? 8.716 12.512 -13.958 1.00 84.50 88 ASP A CA 1
ATOM 676 C C . ASP A 1 88 ? 10.005 12.128 -13.199 1.00 84.50 88 ASP A C 1
ATOM 678 O O . ASP A 1 88 ? 10.054 12.076 -11.966 1.00 84.50 88 ASP A O 1
ATOM 682 N N . VAL A 1 89 ? 11.085 11.854 -13.935 1.00 76.50 89 VAL A N 1
ATOM 683 C CA . VAL A 1 89 ? 12.407 11.563 -13.366 1.00 76.50 89 VAL A CA 1
ATOM 684 C C . VAL A 1 89 ? 12.954 12.726 -12.527 1.00 76.50 89 VAL A C 1
ATOM 686 O O . VAL A 1 89 ? 13.610 12.473 -11.508 1.00 76.50 89 VAL A O 1
ATOM 689 N N . TYR A 1 90 ? 12.648 13.968 -12.912 1.00 82.69 90 TYR A N 1
ATOM 690 C CA . TYR A 1 90 ? 13.074 15.196 -12.241 1.00 82.69 90 TYR A CA 1
ATOM 691 C C . TYR A 1 90 ? 12.224 15.532 -11.013 1.00 82.69 90 TYR A C 1
ATOM 693 O O . TYR A 1 90 ? 12.665 16.304 -10.158 1.00 82.69 90 TYR A O 1
ATOM 701 N N . GLU A 1 91 ? 11.033 14.941 -10.884 1.00 86.19 91 GLU A N 1
ATOM 702 C CA . GLU A 1 91 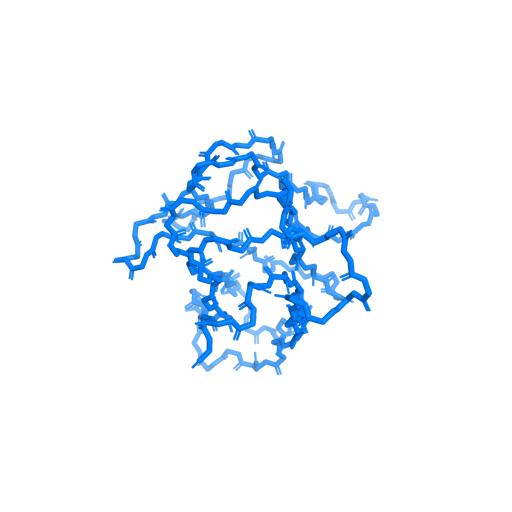? 10.201 15.133 -9.704 1.00 86.19 91 GLU A CA 1
ATOM 703 C C . GLU A 1 91 ? 10.872 14.521 -8.465 1.00 86.19 91 GLU A C 1
ATOM 705 O O . GLU A 1 91 ? 11.317 13.359 -8.421 1.00 86.19 91 GLU 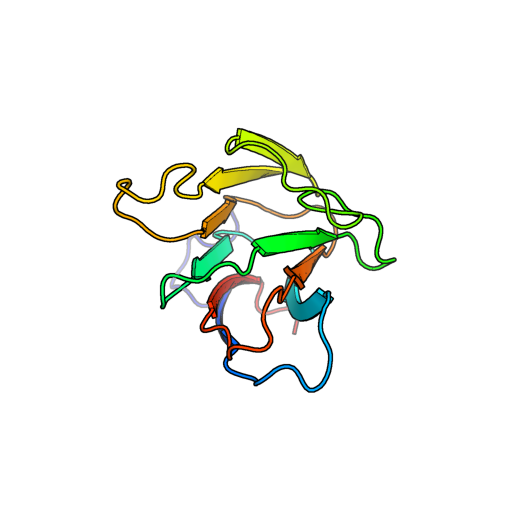A O 1
ATOM 710 N N . THR A 1 92 ? 10.953 15.350 -7.428 1.00 82.00 92 THR A N 1
ATOM 711 C CA . THR A 1 92 ? 11.414 14.954 -6.103 1.00 82.00 92 THR A CA 1
ATOM 712 C C . THR A 1 92 ? 10.242 14.356 -5.329 1.00 82.00 92 THR A C 1
ATOM 714 O O . THR A 1 92 ? 9.100 14.790 -5.455 1.00 82.00 92 THR A O 1
ATOM 717 N N . GLY A 1 93 ? 10.508 13.316 -4.541 1.00 88.50 93 GLY A N 1
ATOM 718 C CA . GLY A 1 93 ? 9.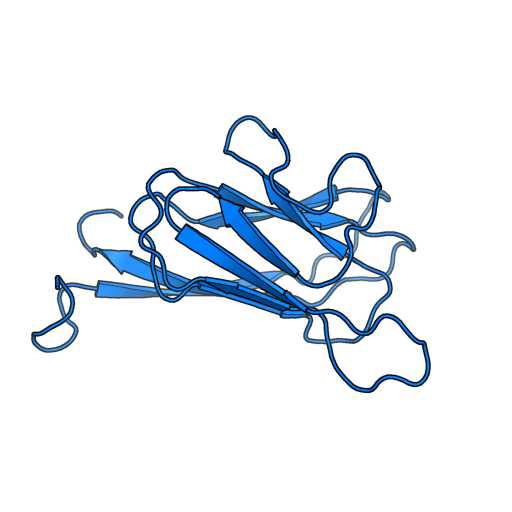479 12.628 -3.765 1.00 88.50 93 GLY A CA 1
ATOM 719 C C . GLY A 1 93 ? 9.587 11.110 -3.832 1.00 88.50 93 GLY A C 1
ATOM 720 O O . GLY A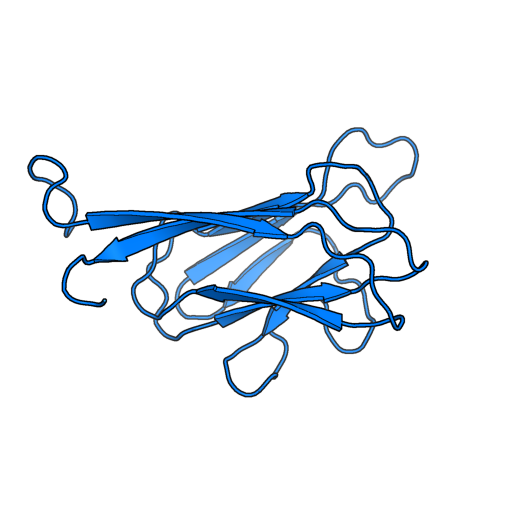 1 93 ? 10.514 10.554 -4.425 1.00 88.50 93 GLY A O 1
ATOM 721 N N . ILE A 1 94 ? 8.623 10.468 -3.184 1.00 93.38 94 ILE A N 1
ATOM 722 C CA . ILE A 1 94 ? 8.488 9.019 -3.013 1.00 93.38 94 ILE A CA 1
ATOM 723 C C . ILE A 1 94 ? 7.035 8.630 -3.263 1.00 93.38 94 ILE A C 1
ATOM 725 O O . ILE A 1 94 ? 6.131 9.461 -3.128 1.00 93.38 94 ILE A O 1
ATOM 729 N N . GLU A 1 95 ? 6.812 7.372 -3.612 1.00 96.50 95 GLU A N 1
ATOM 730 C CA . GLU A 1 95 ? 5.465 6.825 -3.711 1.00 96.50 95 GLU A CA 1
ATOM 731 C C . GLU A 1 95 ? 4.823 6.644 -2.326 1.00 96.50 95 GLU A C 1
ATOM 733 O O . GLU A 1 95 ? 5.469 6.186 -1.377 1.00 96.50 95 GLU A O 1
ATOM 738 N N . TYR A 1 96 ? 3.537 6.978 -2.204 1.00 97.81 96 TYR A N 1
ATOM 739 C CA . TYR A 1 96 ? 2.760 6.671 -1.008 1.00 97.81 96 TYR A CA 1
ATOM 740 C C . TYR A 1 96 ? 1.267 6.465 -1.279 1.00 97.81 96 TYR A C 1
ATOM 742 O O . TYR A 1 96 ? 0.681 7.038 -2.202 1.00 97.81 96 TYR A O 1
ATOM 750 N N . ILE A 1 97 ? 0.644 5.696 -0.387 1.00 98.62 97 ILE A N 1
ATOM 751 C CA . ILE A 1 97 ? -0.801 5.522 -0.257 1.00 98.62 97 ILE A CA 1
ATOM 752 C C . ILE A 1 97 ? -1.191 5.900 1.168 1.00 98.62 97 ILE A C 1
ATOM 754 O O . ILE A 1 97 ? -0.591 5.417 2.126 1.00 98.62 97 ILE A O 1
ATOM 758 N N . VAL A 1 98 ? -2.207 6.747 1.319 1.00 98.81 98 VAL A N 1
ATOM 759 C CA . VAL A 1 98 ? -2.798 7.049 2.629 1.00 98.81 98 VAL A CA 1
ATOM 760 C C . VAL A 1 98 ? -4.317 6.990 2.569 1.00 98.81 98 VAL A C 1
ATOM 762 O O . VAL A 1 98 ? -4.908 7.365 1.558 1.00 98.81 98 VAL A O 1
ATOM 765 N N . ALA A 1 99 ? -4.954 6.569 3.655 1.00 98.56 99 ALA A N 1
ATOM 766 C CA . ALA A 1 99 ? -6.406 6.603 3.801 1.00 98.56 99 ALA A CA 1
ATOM 767 C C . ALA A 1 99 ? -6.791 6.913 5.244 1.00 98.56 99 ALA A C 1
ATOM 769 O O . ALA A 1 99 ? -6.115 6.504 6.189 1.00 98.56 99 ALA A O 1
ATOM 770 N N . LYS A 1 100 ? -7.895 7.643 5.424 1.00 97.50 100 LYS A N 1
ATOM 771 C CA . LYS A 1 100 ? -8.404 7.933 6.768 1.00 97.50 100 LYS A CA 1
ATOM 772 C C . LYS A 1 100 ? -9.161 6.755 7.374 1.00 97.50 100 LYS A C 1
ATOM 774 O O . LYS A 1 100 ? -9.084 6.610 8.587 1.00 97.50 100 LYS A O 1
ATOM 779 N N . GLY A 1 101 ? -9.789 5.900 6.565 1.00 94.50 101 GLY A N 1
ATOM 780 C CA . GLY A 1 101 ? -10.627 4.803 7.053 1.00 94.50 101 GLY A CA 1
ATOM 781 C C . GLY A 1 101 ? -11.950 5.299 7.665 1.00 94.50 101 GLY A C 1
ATOM 782 O O . GLY A 1 101 ? -12.320 6.456 7.433 1.00 94.50 101 GLY A O 1
ATOM 783 N N . PRO A 1 102 ? -12.650 4.456 8.446 1.00 95.94 102 PRO A N 1
ATOM 784 C CA . PRO A 1 102 ? -12.358 3.032 8.631 1.00 95.94 102 PRO A CA 1
ATOM 785 C C . PRO A 1 102 ? -12.530 2.249 7.322 1.00 95.94 102 PRO A C 1
ATOM 787 O O . PRO A 1 102 ? -13.224 2.711 6.418 1.00 95.94 102 PRO A O 1
ATOM 790 N N . LEU A 1 103 ? -11.883 1.090 7.213 1.00 97.81 103 LEU A N 1
ATOM 791 C CA . LEU A 1 103 ? -12.173 0.148 6.132 1.00 97.81 103 LEU A CA 1
ATOM 792 C C . LEU A 1 103 ? -13.467 -0.618 6.427 1.00 97.81 103 LEU A C 1
ATOM 794 O O . LEU A 1 103 ? -13.661 -1.037 7.565 1.00 97.81 103 LEU A O 1
ATOM 798 N N . ASP A 1 104 ? -14.310 -0.841 5.422 1.00 97.50 104 ASP A N 1
ATOM 799 C CA . ASP A 1 104 ? -15.492 -1.722 5.523 1.00 97.50 104 ASP A CA 1
ATOM 800 C C . ASP A 1 104 ? -15.217 -3.173 5.085 1.00 97.50 104 ASP A C 1
ATOM 802 O O . ASP A 1 104 ? -16.070 -4.041 5.225 1.00 97.50 104 ASP A O 1
ATOM 806 N N . GLN A 1 105 ? -14.009 -3.443 4.586 1.00 97.62 105 GLN A N 1
ATOM 807 C CA . GLN A 1 105 ? -13.491 -4.778 4.307 1.00 97.62 105 GLN A CA 1
ATOM 808 C C . GLN A 1 105 ? -11.962 -4.781 4.396 1.00 97.62 105 GLN A C 1
ATOM 810 O O . GLN A 1 105 ? -11.305 -3.753 4.211 1.00 97.62 105 GLN A O 1
ATOM 815 N N . ALA A 1 106 ? -11.371 -5.949 4.638 1.00 98.25 106 ALA A N 1
ATOM 816 C CA . ALA A 1 106 ? -9.922 -6.091 4.617 1.00 98.25 106 ALA A CA 1
ATOM 817 C C . ALA A 1 106 ? -9.347 -5.906 3.199 1.00 98.25 106 ALA A C 1
ATOM 819 O O . ALA A 1 106 ? -9.958 -6.281 2.191 1.00 98.25 106 ALA A O 1
ATOM 820 N N . ILE A 1 107 ? -8.132 -5.364 3.133 1.00 98.69 107 ILE A N 1
ATOM 821 C CA . ILE A 1 107 ? -7.394 -5.132 1.886 1.00 98.69 107 ILE A CA 1
ATOM 822 C C . ILE A 1 107 ? -5.995 -5.727 1.971 1.00 98.69 107 ILE A C 1
ATOM 824 O O . ILE A 1 107 ? -5.387 -5.770 3.042 1.00 98.69 107 ILE A O 1
ATOM 828 N N . ASN A 1 108 ? -5.442 -6.118 0.829 1.00 98.69 108 ASN A N 1
ATOM 829 C CA . ASN A 1 108 ? -4.035 -6.473 0.724 1.00 98.69 108 ASN A CA 1
ATOM 830 C C . ASN A 1 108 ? -3.255 -5.321 0.092 1.00 98.69 108 ASN A C 1
ATOM 832 O O . ASN A 1 108 ? -3.686 -4.714 -0.892 1.00 98.69 108 ASN A O 1
ATOM 836 N N . ILE A 1 109 ? -2.075 -5.061 0.644 1.00 98.31 109 ILE A N 1
ATOM 837 C CA . ILE A 1 109 ? -1.083 -4.161 0.068 1.00 98.31 109 ILE A CA 1
ATOM 838 C C . ILE A 1 109 ? -0.017 -5.009 -0.611 1.00 98.31 109 ILE A C 1
ATOM 840 O O . ILE A 1 109 ? 0.530 -5.944 -0.018 1.00 98.31 109 ILE A O 1
ATOM 844 N N . LEU A 1 110 ? 0.293 -4.662 -1.854 1.00 97.12 110 LEU A N 1
ATOM 845 C CA . LEU A 1 110 ? 1.309 -5.321 -2.656 1.00 97.12 110 LEU A CA 1
ATOM 846 C C . LEU A 1 110 ? 2.308 -4.298 -3.190 1.00 97.12 110 LEU A C 1
ATOM 848 O O . LEU A 1 110 ? 2.032 -3.101 -3.258 1.00 97.12 110 LEU A O 1
ATOM 852 N N . VAL A 1 111 ? 3.464 -4.795 -3.610 1.00 95.06 111 VAL A N 1
ATOM 853 C CA . VAL A 1 111 ? 4.414 -4.052 -4.435 1.00 95.06 111 VAL A CA 1
ATOM 854 C C . VAL A 1 111 ? 4.672 -4.816 -5.717 1.00 95.06 111 VAL A C 1
ATOM 856 O O . VAL A 1 111 ? 5.067 -5.981 -5.687 1.00 95.06 111 VAL A O 1
ATOM 859 N N . TRP A 1 112 ? 4.457 -4.161 -6.849 1.00 94.56 112 TRP A N 1
ATOM 860 C CA . TRP A 1 112 ? 4.926 -4.634 -8.137 1.00 94.56 112 TRP A CA 1
ATOM 861 C C . TRP A 1 112 ? 6.399 -4.276 -8.292 1.00 94.56 112 TRP A C 1
ATOM 863 O O . TRP A 1 112 ? 6.757 -3.122 -8.529 1.00 94.56 112 TRP A O 1
ATOM 873 N N . ASN A 1 113 ? 7.251 -5.287 -8.159 1.00 91.38 113 ASN A N 1
ATOM 874 C CA . ASN A 1 113 ? 8.677 -5.165 -8.390 1.00 91.38 113 ASN A CA 1
ATOM 875 C C . ASN A 1 113 ? 9.001 -5.327 -9.880 1.00 91.38 113 ASN A C 1
ATOM 877 O O . ASN A 1 113 ? 8.729 -6.379 -10.468 1.00 91.38 113 ASN A O 1
ATOM 881 N N . GLN A 1 114 ? 9.581 -4.288 -10.486 1.00 86.44 114 GLN A N 1
ATOM 882 C CA . GLN A 1 114 ? 9.777 -4.230 -11.943 1.00 86.44 114 GLN A CA 1
ATOM 883 C C . GLN A 1 114 ? 11.181 -4.632 -12.402 1.00 86.44 114 GLN A C 1
ATOM 885 O O . GLN A 1 114 ? 11.359 -5.055 -13.541 1.00 86.44 114 GLN A O 1
ATOM 890 N N . ASN A 1 115 ? 12.194 -4.488 -11.546 1.00 85.31 115 ASN A N 1
ATOM 891 C CA . ASN A 1 115 ? 13.599 -4.621 -11.952 1.00 85.31 115 ASN A CA 1
ATOM 892 C C . ASN A 1 115 ? 14.451 -5.492 -11.014 1.00 85.31 115 ASN A C 1
ATOM 894 O O . ASN A 1 115 ? 15.678 -5.462 -11.103 1.00 85.31 115 ASN A O 1
ATOM 898 N N . GLY A 1 116 ? 13.826 -6.234 -10.096 1.00 83.25 116 GLY A N 1
ATOM 899 C CA . GLY A 1 116 ? 14.510 -7.156 -9.187 1.00 83.25 116 GLY A CA 1
ATOM 900 C C . GLY A 1 116 ? 15.235 -6.478 -8.024 1.00 83.25 116 GLY A C 1
ATOM 901 O O . GLY A 1 116 ? 15.837 -7.159 -7.194 1.00 83.25 116 GLY A O 1
ATOM 902 N N . ARG A 1 117 ? 15.214 -5.140 -7.927 1.00 85.50 117 ARG A N 1
ATOM 903 C CA . ARG A 1 117 ? 15.816 -4.435 -6.787 1.00 85.50 117 ARG A CA 1
ATOM 904 C C . ARG A 1 117 ? 14.980 -4.660 -5.536 1.00 85.50 117 ARG A C 1
ATOM 906 O O . ARG A 1 117 ? 13.771 -4.775 -5.615 1.00 85.50 117 ARG A O 1
ATOM 913 N N . THR A 1 118 ? 15.610 -4.684 -4.367 1.00 90.12 118 THR A N 1
ATOM 914 C CA . THR A 1 118 ? 14.881 -4.794 -3.098 1.00 90.12 118 THR A CA 1
ATOM 915 C C . THR A 1 118 ? 14.076 -3.513 -2.822 1.00 90.12 118 THR A C 1
ATOM 917 O O . THR A 1 118 ? 14.711 -2.476 -2.577 1.00 90.12 118 THR A O 1
ATOM 920 N N . PRO A 1 119 ? 12.728 -3.559 -2.799 1.00 91.31 119 PRO A N 1
ATOM 921 C CA . PRO A 1 119 ? 11.918 -2.438 -2.337 1.00 91.31 119 PRO A CA 1
ATOM 922 C C . PRO A 1 119 ? 12.201 -2.153 -0.864 1.00 91.31 119 PRO A C 1
ATOM 924 O O . PRO A 1 119 ? 12.600 -3.037 -0.101 1.00 91.31 119 PRO A O 1
ATOM 927 N N . TYR A 1 120 ? 11.961 -0.914 -0.447 1.00 94.31 120 TYR A N 1
ATOM 928 C CA . TYR A 1 120 ? 11.916 -0.569 0.967 1.00 94.31 120 TYR A CA 1
ATOM 929 C C . TYR A 1 120 ? 10.653 0.228 1.242 1.00 94.31 120 TYR A C 1
ATOM 931 O O . TYR A 1 120 ? 10.564 1.396 0.880 1.00 94.31 120 TYR A O 1
ATOM 939 N N . ILE A 1 121 ? 9.678 -0.423 1.866 1.00 96.81 121 ILE A N 1
ATOM 940 C CA . ILE A 1 121 ? 8.356 0.139 2.135 1.00 96.81 121 ILE A CA 1
ATOM 941 C C . ILE A 1 121 ? 8.084 0.023 3.627 1.00 96.81 121 ILE A C 1
ATOM 943 O O . ILE A 1 121 ? 8.409 -0.989 4.244 1.00 96.81 121 ILE A O 1
ATOM 947 N N . THR A 1 122 ? 7.487 1.049 4.217 1.00 98.19 122 THR A N 1
ATOM 948 C CA . THR A 1 122 ? 6.928 0.971 5.571 1.00 98.19 122 THR A CA 1
ATOM 949 C C . THR A 1 122 ? 5.428 1.115 5.500 1.00 98.19 122 THR A C 1
ATOM 951 O O . THR A 1 122 ? 4.935 1.894 4.684 1.00 98.19 122 THR A O 1
ATOM 954 N N . TYR A 1 123 ? 4.732 0.437 6.396 1.00 98.62 123 TYR A N 1
ATOM 955 C CA . TYR A 1 123 ? 3.303 0.603 6.566 1.00 98.62 123 TYR A CA 1
ATOM 956 C C . TYR A 1 123 ? 2.966 0.851 8.028 1.00 98.62 123 TYR A C 1
ATOM 958 O O . TYR A 1 123 ? 3.659 0.391 8.940 1.00 98.62 123 TYR A O 1
ATOM 966 N N . GLU A 1 124 ? 1.884 1.583 8.222 1.00 98.44 124 GLU A N 1
ATOM 967 C CA . GLU A 1 124 ? 1.321 1.906 9.514 1.00 98.44 124 GLU A CA 1
ATOM 968 C C . GLU A 1 124 ? -0.201 2.010 9.388 1.00 98.44 124 GLU A C 1
ATOM 970 O O . GLU A 1 124 ? -0.706 2.556 8.408 1.00 98.44 124 GLU A O 1
ATOM 975 N N . TYR A 1 125 ? -0.929 1.462 10.356 1.00 97.56 125 TYR A N 1
ATOM 976 C CA . TYR A 1 125 ? -2.379 1.609 10.473 1.00 97.56 125 TYR A CA 1
ATOM 977 C C . TYR A 1 125 ? -2.820 1.377 11.918 1.00 97.56 125 TYR A C 1
ATOM 979 O O . TYR A 1 125 ? -2.080 0.827 12.733 1.00 97.56 125 TYR A O 1
ATOM 987 N N . THR A 1 126 ? -4.027 1.811 12.260 1.00 94.94 126 THR A N 1
ATOM 988 C CA . THR A 1 126 ? -4.596 1.627 13.599 1.00 94.94 126 THR A CA 1
ATOM 989 C C . THR A 1 126 ? -5.753 0.640 13.552 1.00 94.94 126 THR A C 1
ATOM 991 O O . THR A 1 126 ? -6.573 0.720 12.642 1.00 94.94 126 THR A O 1
ATOM 994 N N . VAL A 1 127 ? -5.832 -0.243 14.547 1.00 92.50 127 VAL A N 1
ATOM 995 C CA . VAL A 1 127 ? -6.921 -1.213 14.749 1.00 92.50 127 VAL A CA 1
ATOM 996 C C . VAL A 1 127 ? -7.549 -1.051 16.133 1.00 92.50 127 VAL A C 1
ATOM 998 O O . VAL A 1 127 ? -6.904 -0.532 17.052 1.00 92.50 127 VAL A O 1
ATOM 1001 N N . LEU A 1 128 ? -8.785 -1.524 16.304 1.00 86.44 128 LEU A N 1
ATOM 1002 C CA . LEU A 1 128 ? -9.366 -1.741 17.633 1.00 86.44 128 LEU A CA 1
ATOM 1003 C C . LEU A 1 128 ? -8.662 -2.917 18.316 1.00 86.44 128 LEU A C 1
ATOM 1005 O O . LEU A 1 128 ? -8.315 -3.906 17.674 1.00 86.44 128 LEU A O 1
ATOM 1009 N N . ARG A 1 129 ? -8.425 -2.803 19.626 1.00 71.69 129 ARG A N 1
ATOM 1010 C CA . ARG A 1 129 ? -7.651 -3.801 20.381 1.00 71.69 129 ARG A CA 1
ATOM 1011 C C . ARG A 1 129 ? -8.359 -5.155 20.515 1.00 71.69 129 ARG A C 1
ATOM 1013 O O . ARG A 1 129 ? -7.673 -6.164 20.594 1.00 71.69 129 ARG A O 1
ATOM 1020 N N . ASP A 1 130 ? -9.689 -5.177 20.464 1.00 65.19 130 ASP A N 1
ATOM 1021 C CA . ASP A 1 130 ? -10.499 -6.404 20.552 1.00 65.19 130 ASP A CA 1
ATOM 1022 C C . ASP A 1 130 ? -10.543 -7.205 19.231 1.00 65.19 130 ASP A C 1
ATOM 1024 O O . ASP A 1 130 ? -11.273 -8.186 19.120 1.00 65.19 130 ASP A O 1
ATOM 1028 N N . SER A 1 131 ? -9.800 -6.770 18.206 1.00 52.72 131 SER A N 1
ATOM 1029 C CA . SER A 1 131 ? -9.751 -7.390 16.872 1.00 52.72 131 SER A CA 1
ATOM 1030 C C . SER A 1 131 ? -8.464 -8.192 16.600 1.00 52.72 131 SER A C 1
ATOM 1032 O O . SER A 1 131 ? -8.223 -8.558 15.450 1.00 52.72 131 SER A O 1
ATOM 1034 N N . LEU A 1 132 ? -7.632 -8.431 17.624 1.00 48.62 132 LEU A N 1
ATOM 1035 C CA . LEU A 1 132 ? -6.435 -9.293 17.583 1.00 48.62 132 LEU A CA 1
ATOM 1036 C C . LEU A 1 132 ? -6.726 -10.661 18.207 1.00 48.62 132 LEU A C 1
ATOM 1038 O O . LEU A 1 132 ? -6.221 -11.660 17.650 1.00 48.62 132 LEU A O 1
#

Organism: NCBI:txid1143690

Foldseek 3Di:
DQCDPDNPFKDKDKDKFFDQDPDAFKDWDDKDFAQKFFKKKWFPDDDPKDKWKFAPVRHTPACPPVDHDDQDWGDDQNWIKGWDDDPDPPDDDTTMITIGDRGNGMMIMIMRGHDRHGTIMMIMIMDGPVPD

pLDDT: mean 90.02, std 12.38, range [48.62, 98.81]

Sequence (132 aa):
GVCQGDGSSCSRVTGNFRRGASTLGYSFITQIPEGSWDIQIIERKKSADVLAVTDQAGNFFFNGAYKLDSPQNFHAAGTIFKYRRPMDVYETGIEYIVAKGPLDQAINILVWNQNGRTPYITYEYTVLRDSL

Radius of gyration: 14.93 Å; chains: 1; bounding box: 31×29×42 Å

Secondary structure (DSSP, 8-state):
----STTTSEEEEEEEE-PPPSSSEEEEEEEEPTT-EEEEEEESS--S-EEEEEETTS-EEES-TT-PPPS-EEEETTEEEEEE---STT-----EEEE----SS-EEEEEEESSS----EEEEEEEEGGG-

InterPro domains:
  IPR010294 ADAMTS/ADAMTS-like, Spacer 1 [PF05986] (13-127)
  IPR050439 ADAMTS and ADAMTS-like [PTHR13723] (1-130)